Protein AF-A0A645D7A5-F1 (afdb_monomer_lite)

InterPro domains:
  IPR011994 Cytidylate kinase domain [PF02224] (3-59)
  IPR027417 P-loop containing nucleoside triphosphate hydrolase [G3DSA:3.40.50.300] (1-64)
  IPR027417 P-loop containing nucleoside triphosphate hydrolase [SSF52540] (5-59)

Secondary structure (DSSP, 8-state):
-GGGT----HHHHHHHHHHHHHHHHH-SSS-----TTPPP---TT--HHHHHHHHHHHHHHHH-

pLDDT: mean 90.25, std 10.36, range [56.09, 97.56]

Organism: NCBI:txid1076179

Foldseek 3Di:
DVVVPDDDDPVVVVVVVVVVLVCQQPDPPNRDDADPPDDDDDCVPPDPVRVVVVVVVVVVVVPD

Structure (mmCIF, N/CA/C/O backbone):
data_AF-A0A645D7A5-F1
#
_entry.id   AF-A0A645D7A5-F1
#
loop_
_atom_site.group_PDB
_atom_site.id
_atom_site.type_symbol
_atom_site.label_atom_id
_atom_site.label_alt_id
_atom_site.label_comp_id
_atom_site.label_asym_id
_atom_site.label_entity_id
_atom_site.label_seq_id
_atom_site.pdbx_PDB_ins_code
_atom_site.Cartn_x
_atom_site.Cartn_y
_atom_site.Cartn_z
_atom_site.occupancy
_atom_site.B_iso_or_equiv
_atom_site.auth_seq_id
_atom_site.auth_comp_id
_atom_site.auth_asym_id
_atom_site.auth_atom_id
_atom_site.pdbx_PDB_model_num
ATOM 1 N N . MET A 1 1 ? 18.395 -3.961 -3.959 1.00 59.16 1 MET A N 1
ATOM 2 C CA . MET A 1 1 ? 18.680 -3.494 -5.318 1.00 59.16 1 MET A CA 1
ATOM 3 C C . MET A 1 1 ? 19.958 -2.663 -5.295 1.00 59.16 1 MET A C 1
ATOM 5 O O . MET A 1 1 ? 20.970 -3.275 -4.997 1.00 59.16 1 MET A O 1
ATOM 9 N N . VAL A 1 2 ? 19.977 -1.327 -5.368 1.00 56.09 2 VAL A N 1
ATOM 10 C CA . VAL A 1 2 ? 21.261 -0.571 -5.430 1.00 56.09 2 VAL A CA 1
ATOM 11 C C . VAL A 1 2 ? 22.131 -0.678 -4.162 1.00 56.09 2 VAL A C 1
ATOM 13 O O . VAL A 1 2 ? 23.308 -1.009 -4.246 1.00 56.09 2 VAL A O 1
ATOM 16 N N . ALA A 1 3 ? 21.556 -0.512 -2.964 1.00 62.44 3 ALA A N 1
ATOM 17 C CA . ALA A 1 3 ? 22.289 -0.660 -1.692 1.00 62.44 3 ALA A CA 1
ATOM 18 C C . ALA A 1 3 ? 22.728 -2.110 -1.379 1.00 62.44 3 ALA A C 1
ATOM 20 O O . ALA A 1 3 ? 23.479 -2.342 -0.437 1.00 62.44 3 ALA A O 1
ATOM 21 N N . LYS A 1 4 ? 22.248 -3.086 -2.164 1.00 70.00 4 LYS A N 1
ATOM 22 C CA . LYS A 1 4 ? 22.662 -4.498 -2.112 1.00 70.00 4 LYS A CA 1
ATOM 23 C C . LYS A 1 4 ? 23.598 -4.880 -3.277 1.00 70.00 4 LYS A C 1
ATOM 25 O O . LYS A 1 4 ? 23.943 -6.048 -3.390 1.00 70.00 4 LYS A O 1
ATOM 30 N N . GLY A 1 5 ? 24.006 -3.921 -4.119 1.00 65.12 5 GLY A N 1
ATOM 31 C CA . GLY A 1 5 ? 24.901 -4.144 -5.262 1.00 65.12 5 GLY A CA 1
ATOM 32 C C . GLY A 1 5 ? 24.227 -4.655 -6.541 1.00 65.12 5 GLY A C 1
ATOM 33 O O . GLY A 1 5 ? 24.921 -5.088 -7.453 1.00 65.12 5 GLY A O 1
ATOM 34 N N . GLU A 1 6 ? 22.899 -4.619 -6.628 1.00 74.38 6 GLU A N 1
ATOM 35 C CA . GLU A 1 6 ? 22.148 -5.048 -7.814 1.00 74.38 6 GLU A CA 1
ATOM 36 C C . GLU A 1 6 ? 21.752 -3.826 -8.656 1.00 74.38 6 GLU A C 1
ATOM 38 O O . GLU A 1 6 ? 21.262 -2.826 -8.116 1.00 74.38 6 GLU A O 1
ATOM 43 N N . GLU A 1 7 ? 21.908 -3.922 -9.978 1.00 75.56 7 GLU A N 1
ATOM 44 C CA . GLU A 1 7 ? 21.412 -2.907 -10.909 1.00 75.56 7 GLU A CA 1
ATOM 45 C C . GLU A 1 7 ? 19.884 -2.800 -10.819 1.00 75.56 7 GLU A C 1
ATOM 47 O O . GLU A 1 7 ? 19.155 -3.787 -10.943 1.00 75.56 7 GLU A O 1
ATOM 52 N N . ALA A 1 8 ? 19.400 -1.584 -10.570 1.00 78.69 8 ALA A N 1
ATOM 53 C CA . ALA A 1 8 ? 17.983 -1.278 -10.461 1.00 78.69 8 ALA A CA 1
ATOM 54 C C . ALA A 1 8 ? 17.545 -0.483 -11.693 1.00 78.69 8 ALA A C 1
ATOM 56 O O . ALA A 1 8 ? 17.860 0.699 -11.813 1.00 78.69 8 ALA A O 1
ATOM 57 N N . ASP A 1 9 ? 16.816 -1.133 -12.595 1.00 90.00 9 ASP A N 1
ATOM 58 C CA . ASP A 1 9 ? 16.146 -0.459 -13.705 1.00 90.00 9 ASP A CA 1
ATOM 59 C C . ASP A 1 9 ? 14.781 0.046 -13.230 1.00 90.00 9 ASP A C 1
ATOM 61 O O . ASP A 1 9 ? 13.895 -0.741 -12.884 1.00 90.00 9 ASP A O 1
ATOM 65 N N . PHE A 1 10 ? 14.626 1.370 -13.207 1.00 90.12 10 PHE A N 1
ATOM 66 C CA . PHE A 1 10 ? 13.396 2.029 -12.787 1.00 90.12 10 PHE A CA 1
ATOM 67 C C . PHE A 1 10 ? 12.176 1.553 -13.581 1.00 90.12 10 PHE A C 1
ATOM 69 O O . PHE A 1 10 ? 11.158 1.227 -12.972 1.00 90.12 10 PHE A O 1
ATOM 76 N N . GLN A 1 11 ? 12.273 1.473 -14.913 1.00 93.00 11 GLN A N 1
ATOM 77 C CA . GLN A 1 11 ? 11.132 1.116 -15.755 1.00 93.00 11 GLN A CA 1
ATOM 78 C C . GLN A 1 11 ? 10.711 -0.328 -15.494 1.00 93.00 11 GLN A C 1
ATOM 80 O O . GLN A 1 11 ? 9.534 -0.613 -15.299 1.00 93.00 11 GLN A O 1
ATOM 85 N N . LYS A 1 12 ? 11.689 -1.230 -15.386 1.00 92.38 12 LYS A N 1
ATOM 86 C CA . LYS A 1 12 ? 11.434 -2.636 -15.065 1.00 92.38 12 LYS A CA 1
ATOM 87 C C . LYS A 1 12 ? 10.774 -2.813 -13.696 1.00 92.38 12 LYS A C 1
ATOM 89 O O . LYS A 1 12 ? 9.912 -3.675 -13.538 1.00 92.38 12 LYS A O 1
ATOM 94 N N . ILE A 1 13 ? 11.191 -2.030 -12.699 1.00 92.06 13 ILE A N 1
ATOM 95 C CA . ILE A 1 13 ? 10.600 -2.062 -11.355 1.00 92.06 13 ILE A CA 1
ATOM 96 C C . ILE A 1 13 ? 9.166 -1.532 -11.396 1.00 92.06 13 ILE A C 1
ATOM 98 O O . ILE A 1 13 ? 8.276 -2.167 -10.835 1.00 92.06 13 ILE A O 1
ATOM 102 N N . LEU A 1 14 ? 8.937 -0.412 -12.082 1.00 93.94 14 LEU A N 1
ATOM 103 C CA . LEU A 1 14 ? 7.609 0.170 -12.243 1.00 93.94 14 LEU A CA 1
ATOM 104 C C . LEU A 1 14 ? 6.648 -0.810 -12.926 1.00 93.94 14 LEU A C 1
ATOM 106 O O . LEU A 1 14 ? 5.573 -1.078 -12.393 1.00 93.94 14 LEU A O 1
ATOM 110 N N . ASP A 1 15 ? 7.062 -1.403 -14.047 1.00 95.25 15 ASP A N 1
ATOM 111 C CA . ASP A 1 15 ? 6.257 -2.382 -14.779 1.00 95.25 15 ASP A CA 1
ATOM 112 C C . ASP A 1 15 ? 5.932 -3.596 -13.899 1.00 95.25 15 ASP A C 1
ATOM 114 O O . ASP A 1 15 ? 4.805 -4.087 -13.899 1.00 95.25 15 ASP A O 1
ATOM 118 N N . ASN A 1 16 ? 6.896 -4.062 -13.098 1.00 94.69 16 ASN A N 1
ATOM 119 C CA . ASN A 1 16 ? 6.676 -5.169 -12.173 1.00 94.69 16 ASN A CA 1
ATOM 120 C C . ASN A 1 16 ? 5.645 -4.834 -11.086 1.00 94.69 16 ASN A C 1
ATOM 122 O O . ASN A 1 16 ? 4.795 -5.673 -10.789 1.00 94.69 16 ASN A O 1
ATOM 126 N N . ILE A 1 17 ? 5.699 -3.624 -10.522 1.00 94.56 17 ILE A N 1
ATOM 127 C CA . ILE A 1 17 ? 4.740 -3.163 -9.509 1.00 94.56 17 ILE A CA 1
ATOM 128 C C . ILE A 1 17 ? 3.336 -3.082 -10.114 1.00 94.56 17 ILE A C 1
ATOM 130 O O . ILE A 1 17 ? 2.418 -3.687 -9.568 1.00 94.56 17 ILE A O 1
ATOM 134 N N . ILE A 1 18 ? 3.182 -2.438 -11.276 1.00 95.50 18 ILE A N 1
ATOM 135 C CA . ILE A 1 18 ? 1.884 -2.308 -11.960 1.00 95.50 18 ILE A CA 1
ATOM 136 C C . ILE A 1 18 ? 1.281 -3.687 -12.259 1.00 95.50 18 ILE A C 1
ATOM 138 O O . ILE A 1 18 ? 0.099 -3.919 -12.011 1.00 95.50 18 ILE A O 1
ATOM 142 N N . GLN A 1 19 ? 2.084 -4.620 -12.782 1.00 96.56 19 GLN A N 1
ATOM 143 C CA . GLN A 1 19 ? 1.614 -5.977 -13.073 1.00 96.56 19 GLN A CA 1
ATOM 144 C C . GLN A 1 19 ? 1.199 -6.727 -11.806 1.00 96.56 19 GLN A C 1
ATOM 146 O O . GLN A 1 19 ? 0.183 -7.420 -11.810 1.00 96.56 19 GLN A O 1
ATOM 151 N N . ARG A 1 20 ? 1.966 -6.593 -10.718 1.00 96.44 20 ARG A N 1
ATOM 152 C CA . ARG A 1 20 ? 1.634 -7.224 -9.439 1.00 96.44 20 ARG A CA 1
ATOM 153 C C . ARG A 1 20 ? 0.315 -6.690 -8.892 1.00 96.44 20 ARG A C 1
ATOM 155 O O . ARG A 1 20 ? -0.530 -7.493 -8.516 1.00 96.44 20 ARG A O 1
ATOM 162 N N . ASP A 1 21 ? 0.138 -5.375 -8.891 1.00 93.88 21 ASP A N 1
ATOM 163 C CA . ASP A 1 21 ? -1.068 -4.746 -8.359 1.00 93.88 21 ASP A CA 1
ATOM 164 C C . ASP A 1 21 ? -2.306 -5.194 -9.164 1.00 93.88 21 ASP A C 1
ATOM 166 O O . ASP A 1 21 ? -3.302 -5.614 -8.576 1.00 93.88 21 ASP A O 1
ATOM 170 N N . TYR A 1 22 ? -2.204 -5.272 -10.500 1.00 95.56 22 TYR A N 1
ATOM 171 C CA . TYR A 1 22 ? -3.263 -5.841 -11.345 1.00 95.56 22 TYR A CA 1
ATOM 172 C C . TYR A 1 22 ? -3.598 -7.295 -10.975 1.00 95.56 22 TYR A C 1
ATOM 174 O O 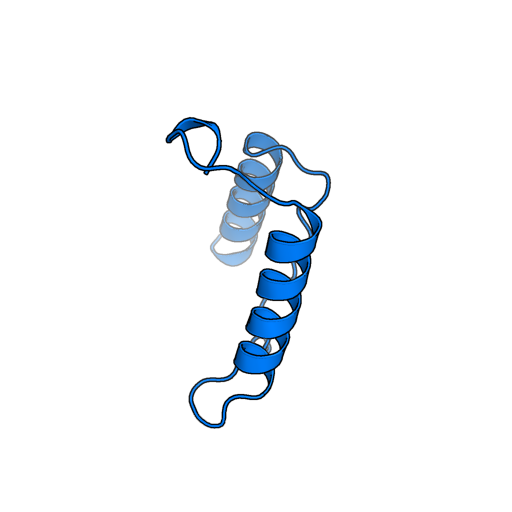. TYR A 1 22 ? -4.769 -7.643 -10.813 1.00 95.56 22 TYR A O 1
ATOM 182 N N . ILE A 1 23 ? -2.586 -8.156 -10.824 1.00 95.81 23 ILE A N 1
ATOM 183 C CA . ILE A 1 23 ? -2.784 -9.566 -10.450 1.00 95.81 23 ILE A CA 1
ATOM 184 C C . ILE A 1 23 ? -3.440 -9.678 -9.069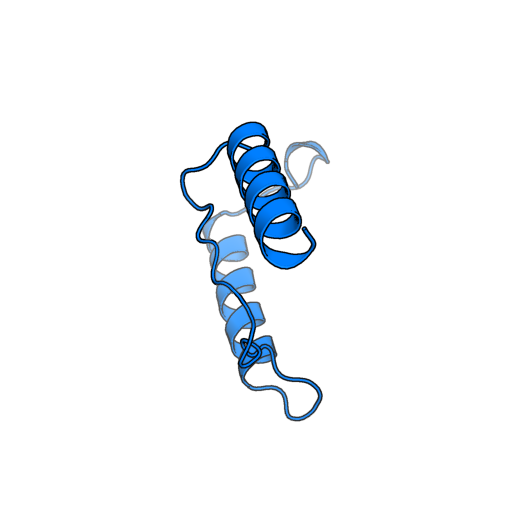 1.00 95.81 23 ILE A C 1
ATOM 186 O O . ILE A 1 23 ? -4.351 -10.487 -8.884 1.00 95.81 23 ILE A O 1
ATOM 190 N N . ASP A 1 24 ? -2.993 -8.878 -8.102 1.00 94.38 24 ASP A N 1
ATOM 191 C CA . ASP A 1 24 ? -3.507 -8.903 -6.736 1.00 94.38 24 ASP A CA 1
ATOM 192 C C . ASP A 1 24 ? -4.974 -8.455 -6.665 1.00 94.38 24 ASP A C 1
ATOM 194 O O . ASP A 1 24 ? -5.748 -9.045 -5.909 1.00 94.38 24 ASP A O 1
ATOM 198 N N . GLU A 1 25 ? -5.388 -7.479 -7.474 1.00 93.75 25 GLU A N 1
ATOM 199 C CA . GLU A 1 25 ? -6.786 -7.036 -7.579 1.00 93.75 25 GLU A CA 1
ATOM 200 C C . GLU A 1 25 ? -7.701 -8.074 -8.254 1.00 93.75 25 GLU A C 1
ATOM 202 O O . GLU A 1 25 ? -8.868 -8.201 -7.879 1.00 93.75 25 GLU A O 1
ATOM 207 N N . HIS A 1 26 ? -7.183 -8.842 -9.221 1.00 95.94 26 HIS A N 1
ATOM 208 C CA . HIS A 1 26 ? -7.985 -9.731 -10.077 1.00 95.94 26 HIS A CA 1
ATOM 209 C C . HIS A 1 26 ? -7.914 -11.219 -9.703 1.00 95.94 26 HIS A C 1
ATOM 211 O O . HIS A 1 26 ? -8.549 -12.040 -10.366 1.00 95.94 26 HIS A O 1
ATOM 217 N N . ARG A 1 27 ? -7.156 -11.610 -8.670 1.00 95.00 27 ARG A N 1
ATOM 218 C CA . ARG A 1 27 ? -7.059 -13.027 -8.281 1.00 95.00 27 ARG A CA 1
ATOM 219 C C . ARG A 1 27 ? -8.375 -13.573 -7.717 1.00 95.00 27 ARG A C 1
ATOM 221 O O . ARG A 1 27 ? -9.034 -12.935 -6.899 1.00 95.00 27 ARG A O 1
ATOM 228 N N . ASP A 1 28 ? -8.689 -14.820 -8.064 1.00 92.69 28 ASP A N 1
ATOM 229 C CA . ASP A 1 28 ? -9.912 -15.499 -7.609 1.00 92.69 28 ASP A CA 1
ATOM 230 C C . ASP A 1 28 ? -9.963 -15.692 -6.083 1.00 92.69 28 ASP A C 1
ATOM 232 O O . ASP A 1 28 ? -11.023 -15.609 -5.457 1.00 92.69 28 ASP A O 1
ATOM 236 N N . ALA A 1 29 ? -8.810 -15.948 -5.459 1.00 93.19 29 ALA A N 1
ATOM 237 C CA . ALA A 1 29 ? -8.700 -16.190 -4.026 1.00 93.19 29 ALA A CA 1
ATOM 238 C C . ALA A 1 29 ? -8.128 -14.967 -3.296 1.00 93.19 29 ALA A C 1
ATOM 240 O O . ALA A 1 29 ? -7.001 -14.558 -3.555 1.00 93.19 29 ALA A O 1
ATOM 241 N N . ALA A 1 30 ? -8.880 -14.429 -2.330 1.00 90.38 30 ALA A N 1
ATOM 242 C CA . ALA A 1 30 ? -8.479 -13.291 -1.491 1.00 90.38 30 ALA A CA 1
ATOM 243 C C . ALA A 1 30 ? -7.973 -12.057 -2.283 1.00 90.38 30 ALA A C 1
ATOM 245 O O . ALA A 1 30 ? -6.861 -11.586 -2.015 1.00 90.38 30 ALA A O 1
ATOM 246 N N . PRO A 1 31 ? -8.744 -11.524 -3.254 1.00 94.50 31 PRO A N 1
ATOM 247 C CA . PRO A 1 31 ? -8.336 -10.356 -4.038 1.00 94.50 31 PRO A CA 1
ATOM 248 C C . PRO A 1 31 ? -8.049 -9.148 -3.146 1.00 94.50 31 PRO A C 1
ATOM 250 O O . PRO A 1 31 ? -8.681 -8.970 -2.097 1.00 94.50 31 PRO A O 1
ATOM 253 N N . LEU A 1 32 ? -7.106 -8.312 -3.572 1.00 94.19 32 LEU A N 1
ATOM 254 C CA . LEU A 1 32 ? -6.840 -7.019 -2.962 1.00 94.19 32 LEU A CA 1
ATOM 255 C C . LEU A 1 32 ? -8.067 -6.126 -3.163 1.00 94.19 32 LEU A C 1
ATOM 257 O O . LEU A 1 32 ? -8.379 -5.700 -4.269 1.00 94.19 32 LEU A O 1
ATOM 261 N N . LYS A 1 33 ? -8.794 -5.871 -2.076 1.00 93.62 33 LYS A N 1
ATOM 262 C CA . LYS A 1 33 ? -9.973 -5.004 -2.063 1.00 93.62 33 LYS A CA 1
ATOM 263 C C . LYS A 1 33 ? -10.053 -4.248 -0.750 1.00 93.62 33 LYS A C 1
ATOM 265 O O . LYS A 1 33 ? -9.727 -4.784 0.309 1.00 93.62 33 LYS A O 1
ATOM 270 N N . MET A 1 34 ? -10.538 -3.016 -0.818 1.00 92.81 34 MET A N 1
ATOM 271 C CA . MET A 1 34 ? -10.810 -2.221 0.372 1.00 92.81 34 MET A CA 1
ATOM 272 C C . MET A 1 34 ? -11.992 -2.828 1.144 1.00 92.81 34 MET A C 1
ATOM 274 O O . MET A 1 34 ? -13.029 -3.148 0.557 1.00 92.81 34 MET A O 1
ATOM 278 N N . ALA A 1 35 ? -11.834 -3.016 2.456 1.00 94.12 35 ALA A N 1
ATOM 279 C CA . ALA A 1 35 ? -12.932 -3.462 3.309 1.00 94.12 35 ALA A CA 1
ATOM 280 C C . ALA A 1 35 ? -13.979 -2.342 3.475 1.00 94.12 35 ALA A C 1
ATOM 282 O O . ALA A 1 35 ? -13.618 -1.167 3.396 1.00 94.12 35 ALA A O 1
ATOM 283 N N . PRO A 1 36 ? -15.259 -2.664 3.740 1.00 94.56 36 PRO A N 1
ATOM 284 C CA . PRO A 1 36 ? -16.309 -1.650 3.880 1.00 94.56 36 PRO A CA 1
ATOM 285 C C . PRO A 1 36 ? -16.051 -0.608 4.979 1.00 94.56 36 PRO A C 1
A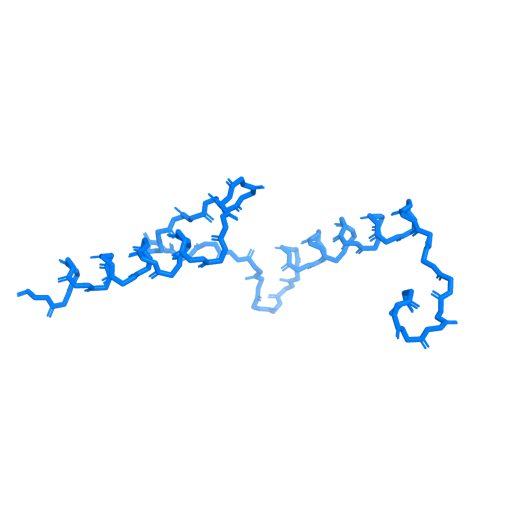TOM 287 O O . PRO A 1 36 ? -16.533 0.515 4.881 1.00 94.56 36 PRO A O 1
ATOM 290 N N . ASP A 1 37 ? -15.310 -0.975 6.023 1.00 93.31 37 ASP A N 1
ATOM 291 C CA . ASP A 1 37 ? -14.968 -0.122 7.162 1.00 93.31 37 ASP A CA 1
ATOM 292 C C . ASP A 1 37 ? -13.510 0.369 7.138 1.00 93.31 37 ASP A C 1
ATOM 294 O O . ASP A 1 37 ? -13.041 0.983 8.105 1.00 93.31 37 ASP A O 1
ATOM 298 N N . ALA A 1 38 ? -12.782 0.084 6.054 1.00 93.88 38 ALA A N 1
ATOM 299 C CA . ALA A 1 38 ? -11.413 0.539 5.886 1.00 93.88 38 ALA A CA 1
ATOM 300 C C . ALA A 1 38 ? -11.370 2.052 5.644 1.00 93.88 38 ALA A C 1
ATOM 302 O O . ALA A 1 38 ? -12.222 2.631 4.972 1.00 93.88 38 ALA A O 1
ATOM 303 N N . ILE A 1 39 ? -10.332 2.690 6.183 1.00 92.75 39 ILE A N 1
ATOM 304 C CA . ILE A 1 39 ? -10.045 4.107 5.968 1.00 92.75 39 ILE A CA 1
ATOM 305 C C . ILE A 1 39 ? -8.886 4.184 4.977 1.00 92.75 39 ILE A C 1
ATOM 307 O O . ILE A 1 39 ? -7.812 3.650 5.252 1.00 92.75 39 ILE A O 1
ATOM 311 N N . LEU A 1 40 ? -9.101 4.842 3.838 1.00 93.69 40 LEU A N 1
ATOM 312 C CA . LEU A 1 40 ? -8.053 5.065 2.846 1.00 93.69 40 LEU A CA 1
ATOM 313 C C . LEU A 1 40 ? -7.042 6.093 3.372 1.00 93.69 40 LEU A C 1
ATOM 315 O O . LEU A 1 40 ? -7.421 7.197 3.766 1.00 93.69 40 LEU A O 1
ATOM 319 N N . LEU A 1 41 ? -5.762 5.725 3.345 1.00 95.06 41 LEU A N 1
ATOM 320 C CA . LEU A 1 41 ? -4.636 6.617 3.593 1.00 95.06 41 LEU A CA 1
ATOM 321 C C . LEU A 1 41 ? -3.768 6.655 2.340 1.00 95.06 41 LEU A C 1
ATOM 323 O O . LEU A 1 41 ? -3.115 5.665 2.019 1.00 95.06 41 LEU A O 1
ATOM 327 N N . ASP A 1 42 ? -3.750 7.798 1.663 1.00 95.31 42 ASP A N 1
ATOM 328 C CA . ASP A 1 42 ? -2.748 8.089 0.641 1.00 95.31 42 ASP A CA 1
ATOM 329 C C . ASP A 1 42 ? -1.543 8.757 1.314 1.00 95.31 42 ASP A C 1
ATOM 331 O O . ASP A 1 42 ? -1.639 9.881 1.807 1.00 95.31 42 ASP A O 1
ATOM 335 N N . ASN A 1 43 ? -0.423 8.039 1.373 1.00 95.81 43 ASN A N 1
ATOM 336 C CA . ASN A 1 43 ? 0.825 8.498 1.978 1.00 95.81 43 ASN A CA 1
ATOM 337 C C . ASN A 1 43 ? 1.889 8.882 0.936 1.00 95.81 43 ASN A C 1
ATOM 339 O O . ASN A 1 43 ? 3.055 9.029 1.298 1.00 95.81 43 ASN A O 1
ATOM 343 N N . SER A 1 44 ? 1.512 9.077 -0.335 1.00 95.38 44 SER A N 1
ATOM 344 C CA . SER A 1 44 ? 2.451 9.354 -1.438 1.00 95.38 44 SER A CA 1
ATOM 345 C C . SER A 1 44 ? 3.352 10.575 -1.199 1.00 95.38 44 SER A C 1
ATOM 347 O O . SER A 1 44 ? 4.433 10.679 -1.780 1.00 95.38 44 SER A O 1
ATOM 349 N N . HIS A 1 45 ? 2.917 11.501 -0.341 1.00 96.50 45 HIS A N 1
ATOM 350 C CA . HIS A 1 45 ? 3.627 12.738 -0.007 1.00 96.50 45 HIS A CA 1
ATOM 351 C C . HIS A 1 45 ? 3.866 12.921 1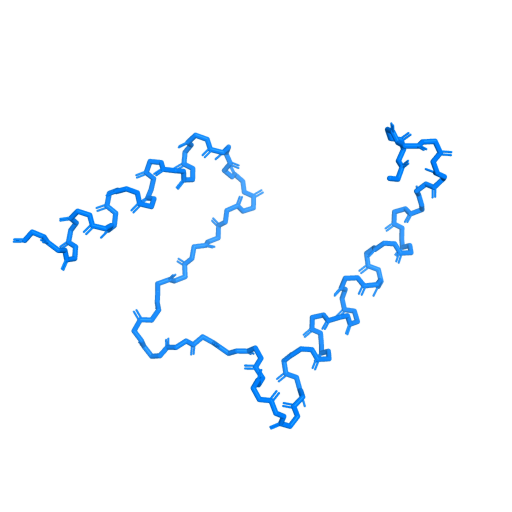.497 1.00 96.50 45 HIS A C 1
ATOM 353 O O . HIS A 1 45 ? 4.116 14.040 1.937 1.00 96.50 45 HIS A O 1
ATOM 359 N N . MET A 1 46 ? 3.777 11.846 2.284 1.00 96.94 46 MET A N 1
ATOM 360 C CA . MET A 1 46 ? 4.007 11.888 3.729 1.00 96.94 46 MET A CA 1
ATOM 361 C C . MET A 1 46 ? 5.385 11.329 4.073 1.00 96.94 46 MET A C 1
ATOM 363 O O . MET A 1 46 ? 5.858 10.355 3.487 1.00 96.94 46 MET A O 1
ATOM 367 N N . SER A 1 47 ? 6.015 11.923 5.077 1.00 97.25 47 SER A N 1
ATOM 368 C CA . SER A 1 47 ? 7.112 11.294 5.801 1.00 97.25 47 SER A CA 1
ATOM 369 C C . SER A 1 47 ? 6.603 10.121 6.647 1.00 97.25 47 SER A C 1
ATOM 371 O O . SER A 1 47 ? 5.416 10.005 6.966 1.00 97.25 47 SER A O 1
ATOM 373 N N . LEU A 1 48 ? 7.528 9.248 7.055 1.00 95.94 48 LEU A N 1
ATOM 374 C CA . LEU A 1 48 ? 7.211 8.140 7.955 1.00 95.94 48 LEU A CA 1
ATOM 375 C C . LEU A 1 48 ? 6.620 8.643 9.283 1.00 95.94 48 LEU A C 1
ATOM 377 O O . LEU A 1 48 ? 5.692 8.039 9.807 1.00 95.94 48 LEU A O 1
ATOM 381 N N . GLU A 1 49 ? 7.138 9.751 9.812 1.00 97.38 49 GLU A N 1
ATOM 382 C CA . GLU A 1 49 ? 6.684 10.340 11.076 1.00 97.38 49 GLU A CA 1
ATOM 383 C C . GLU A 1 49 ? 5.240 10.845 10.968 1.00 97.38 49 GLU A C 1
ATOM 385 O O . GLU A 1 49 ? 4.397 10.454 11.777 1.00 97.38 49 GLU A O 1
ATOM 390 N N . GLU A 1 50 ? 4.922 11.608 9.917 1.00 97.56 50 GLU A N 1
ATOM 391 C CA . GLU A 1 50 ? 3.559 12.088 9.647 1.00 97.56 50 GLU A CA 1
ATOM 392 C C . GLU A 1 50 ? 2.579 10.925 9.442 1.00 97.56 50 GLU A C 1
ATOM 394 O O . GLU A 1 50 ? 1.452 10.952 9.941 1.00 97.56 50 GLU A O 1
ATOM 399 N N . GLN A 1 51 ? 3.004 9.873 8.733 1.00 97.06 51 GLN A N 1
ATOM 400 C CA . GLN A 1 51 ? 2.192 8.672 8.548 1.00 97.06 51 GLN A CA 1
ATOM 401 C C . GLN A 1 51 ? 1.881 7.998 9.894 1.00 97.06 51 GLN A C 1
ATOM 403 O O . GLN A 1 51 ? 0.741 7.595 10.139 1.00 97.06 51 GLN A O 1
A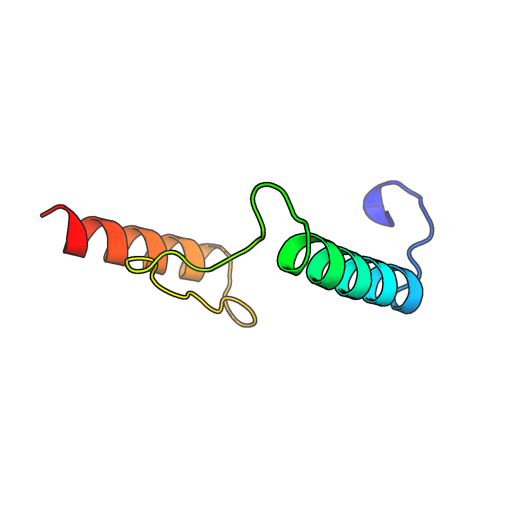TOM 408 N N . MET A 1 52 ? 2.872 7.875 10.778 1.00 96.88 52 MET A N 1
ATOM 409 C CA . MET A 1 52 ? 2.699 7.237 12.086 1.00 96.88 52 MET A CA 1
ATOM 410 C C . MET A 1 52 ? 1.818 8.063 13.027 1.00 96.88 52 MET A C 1
ATOM 412 O O . MET A 1 52 ? 0.992 7.497 13.754 1.00 96.88 52 MET A O 1
ATOM 416 N N . GLU A 1 53 ? 1.945 9.388 12.993 1.00 97.12 53 GLU A N 1
ATOM 417 C CA . GLU A 1 53 ? 1.075 10.290 13.745 1.00 97.12 53 GLU A CA 1
ATOM 418 C C . GLU A 1 53 ? -0.378 10.185 13.265 1.00 97.12 53 GLU A C 1
ATOM 420 O O . GLU A 1 53 ? -1.290 10.011 14.081 1.00 97.12 53 GLU A O 1
ATOM 425 N N . TRP A 1 54 ? -0.600 10.178 11.945 1.00 96.19 54 TRP A N 1
ATOM 426 C CA . TRP A 1 54 ? -1.933 10.010 11.366 1.00 96.19 54 TRP A CA 1
ATOM 427 C C . TRP A 1 54 ? -2.587 8.698 11.814 1.00 96.19 54 TRP A C 1
ATOM 429 O O . TRP A 1 54 ? -3.737 8.699 12.267 1.00 96.19 54 TRP A O 1
ATOM 439 N N . ILE A 1 55 ? -1.848 7.582 11.751 1.00 95.62 55 ILE A N 1
ATOM 440 C CA . ILE A 1 55 ? -2.342 6.264 12.179 1.00 95.62 55 ILE A CA 1
ATOM 441 C C . ILE A 1 55 ? -2.710 6.289 13.668 1.00 95.62 55 ILE A C 1
ATOM 443 O O . ILE A 1 55 ? -3.808 5.867 14.041 1.00 95.62 55 ILE A O 1
ATOM 447 N N . SER A 1 56 ? -1.831 6.824 14.518 1.00 94.88 56 SER A N 1
ATOM 448 C CA . SER A 1 56 ? -2.040 6.889 15.973 1.00 94.88 56 SER A CA 1
ATOM 449 C C . SER A 1 56 ? -3.275 7.718 16.342 1.00 94.88 56 SER A C 1
ATOM 451 O O . SER A 1 56 ? -4.066 7.325 17.207 1.00 94.88 56 SER A O 1
ATOM 453 N N . GLY A 1 57 ? -3.493 8.831 15.635 1.00 95.06 57 GLY A N 1
ATOM 454 C CA . GLY A 1 57 ? -4.683 9.663 15.782 1.00 95.06 57 GLY A CA 1
ATOM 455 C C . GLY A 1 57 ? -5.969 8.927 15.398 1.00 95.06 57 GLY A C 1
ATOM 456 O O . GLY A 1 57 ? -6.947 8.962 16.147 1.00 95.06 57 GLY A O 1
ATOM 457 N N . LYS A 1 58 ? -5.975 8.204 14.270 1.00 94.25 58 LYS A N 1
ATOM 458 C CA . LYS A 1 58 ? -7.150 7.432 13.824 1.00 94.25 58 LYS A CA 1
ATOM 459 C C . LYS A 1 58 ? -7.503 6.283 14.761 1.00 94.25 58 LYS A C 1
ATOM 461 O O . LYS A 1 58 ? -8.684 6.073 15.029 1.00 94.25 58 LYS A O 1
ATOM 466 N N . ILE A 1 59 ? -6.505 5.578 15.291 1.00 93.62 59 ILE A N 1
ATOM 467 C CA . ILE A 1 59 ? -6.726 4.513 16.279 1.00 93.62 59 ILE A CA 1
ATOM 468 C C . ILE A 1 59 ? -7.358 5.099 17.545 1.00 93.62 59 ILE A C 1
ATOM 470 O O . ILE A 1 59 ? -8.390 4.613 18.002 1.00 93.62 59 ILE A O 1
ATOM 474 N N . SER A 1 60 ? -6.807 6.198 18.062 1.00 93.38 60 SER A N 1
ATOM 475 C CA . SER A 1 60 ? -7.322 6.844 19.275 1.00 93.38 60 SER A CA 1
ATOM 476 C C . SER A 1 60 ? -8.759 7.361 19.118 1.00 93.38 60 SER A C 1
ATOM 478 O O . SER A 1 60 ? -9.506 7.366 20.086 1.00 93.38 60 SER A O 1
ATOM 480 N N . GLN A 1 61 ? -9.167 7.779 17.915 1.00 89.38 61 GLN A N 1
ATOM 481 C CA . GLN A 1 61 ? -10.544 8.215 17.629 1.00 89.38 61 GLN A CA 1
ATOM 482 C C . GLN A 1 61 ? -11.547 7.058 17.531 1.00 89.38 61 GLN A C 1
ATOM 484 O O . GLN A 1 61 ? -12.729 7.263 17.783 1.00 89.38 61 GLN A O 1
ATOM 489 N N . LYS A 1 62 ? -11.104 5.868 17.106 1.00 86.12 62 LYS A N 1
ATOM 490 C CA . LYS A 1 62 ? -11.980 4.703 16.892 1.00 86.12 62 LYS A CA 1
ATOM 491 C C . LYS A 1 62 ? -12.125 3.833 18.149 1.00 86.12 62 LYS A C 1
ATOM 493 O O . LYS A 1 62 ? -13.097 3.089 18.240 1.00 86.12 62 LYS A O 1
ATOM 498 N N . TRP A 1 63 ? -11.176 3.913 19.087 1.00 81.94 63 TRP A N 1
ATOM 499 C CA . TRP A 1 63 ? -11.105 3.050 20.278 1.00 81.94 63 TRP A CA 1
ATOM 500 C C . TRP A 1 63 ? -11.105 3.778 21.637 1.00 81.94 63 TRP A C 1
ATOM 502 O O . TRP A 1 63 ? -10.940 3.110 22.658 1.00 81.94 63 TRP A O 1
ATOM 512 N N . ASN A 1 64 ? -11.329 5.097 21.668 1.00 57.50 64 A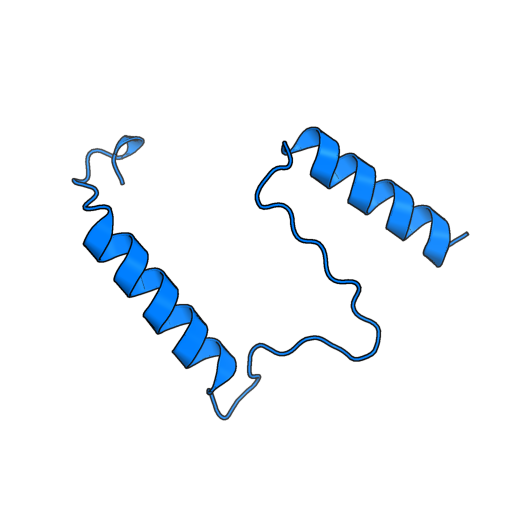SN A N 1
ATOM 513 C CA . ASN A 1 64 ? -11.758 5.831 22.873 1.00 57.50 64 ASN A CA 1
ATOM 514 C C . ASN A 1 64 ? -13.262 6.105 22.817 1.00 57.50 64 ASN A C 1
ATOM 516 O O . ASN A 1 64 ? -13.882 6.136 23.902 1.00 57.50 64 ASN A O 1
#

Sequence (64 aa):
MVAKGEEADFQKILDNIIQRDYIDEHRDAAPLKMAPDAILLDNSHMSLEEQMEWISGKISQKWN

Radius of gyration: 16.71 Å; chains: 1; bounding box: 41×29×39 Å